Protein AF-A0A5P8WDQ5-F1 (afdb_monomer)

Nearest PDB structures (foldseek):
  5clv-assembly4_M  TM=6.589E-01  e=1.316E-01  Escherichia coli
  5cm3-assembly1_A  TM=6.752E-01  e=5.819E-01  Escherichia coli
  2h27-assembly2_D  TM=6.504E-01  e=6.190E-01  Escherichia coli K-12
  5cm3-assembly1_B  TM=6.984E-01  e=7.454E-01  Escherichia coli
  1hlv-assembly1_A  TM=7.072E-01  e=1.223E+00  Homo sapiens

Structure (mmCIF, N/CA/C/O backbone):
data_AF-A0A5P8WDQ5-F1
#
_entry.id   AF-A0A5P8WDQ5-F1
#
loop_
_atom_site.group_PDB
_atom_site.id
_atom_site.type_symbol
_atom_site.label_atom_id
_atom_site.label_alt_id
_atom_site.label_comp_id
_atom_site.label_asym_id
_atom_site.label_entity_id
_atom_site.label_seq_id
_atom_site.pdbx_PDB_ins_code
_atom_site.Cartn_x
_atom_site.Cartn_y
_atom_site.Cartn_z
_atom_site.occupancy
_atom_site.B_iso_or_equiv
_atom_site.auth_seq_id
_atom_site.auth_comp_id
_atom_site.auth_asym_id
_atom_site.auth_atom_id
_atom_site.pdbx_PDB_model_num
ATOM 1 N N . MET A 1 1 ? -7.477 -9.132 4.573 1.00 76.88 1 MET A N 1
ATOM 2 C CA . MET A 1 1 ? -6.893 -7.769 4.629 1.00 76.88 1 MET A CA 1
ATOM 3 C C . MET A 1 1 ? -7.953 -6.677 4.500 1.00 76.88 1 MET A C 1
ATOM 5 O O . MET A 1 1 ? -8.069 -5.884 5.421 1.00 76.88 1 MET A O 1
ATOM 9 N N . VAL A 1 2 ? -8.794 -6.675 3.457 1.00 83.62 2 VAL A N 1
ATOM 10 C CA . VAL A 1 2 ? -9.831 -5.634 3.236 1.00 83.62 2 VAL A CA 1
ATOM 11 C C . VAL A 1 2 ? -10.742 -5.389 4.450 1.00 83.62 2 VAL A C 1
ATOM 13 O O . VAL A 1 2 ? -10.948 -4.242 4.831 1.00 83.62 2 VAL A O 1
ATOM 16 N N . ARG A 1 3 ? -11.246 -6.446 5.108 1.00 84.44 3 ARG A N 1
ATOM 17 C CA . ARG A 1 3 ? -12.104 -6.320 6.307 1.00 84.44 3 ARG A CA 1
ATOM 18 C C . ARG A 1 3 ? -11.423 -5.579 7.467 1.00 84.44 3 ARG A C 1
ATOM 20 O O . ARG A 1 3 ? -12.078 -4.789 8.134 1.00 84.44 3 ARG A O 1
ATOM 27 N N . LEU A 1 4 ? -10.125 -5.809 7.676 1.00 84.12 4 LEU A N 1
ATOM 28 C CA . LEU A 1 4 ? -9.345 -5.156 8.736 1.00 84.12 4 LEU A CA 1
ATOM 29 C C . LEU A 1 4 ? -9.172 -3.668 8.436 1.00 84.12 4 LEU A C 1
ATOM 31 O O . LEU A 1 4 ? -9.446 -2.829 9.284 1.00 84.12 4 LEU A O 1
ATOM 35 N N . VAL A 1 5 ? -8.809 -3.342 7.193 1.00 84.12 5 VAL A N 1
ATOM 36 C CA . VAL A 1 5 ? -8.669 -1.951 6.748 1.00 84.12 5 VAL A CA 1
ATOM 37 C C . VAL A 1 5 ? -10.010 -1.220 6.849 1.00 84.12 5 VAL A C 1
ATOM 39 O O . VAL A 1 5 ? -10.060 -0.108 7.360 1.00 84.12 5 VAL A O 1
ATOM 42 N N . LYS A 1 6 ? -11.120 -1.862 6.459 1.00 85.25 6 LYS A N 1
ATOM 43 C CA . LYS A 1 6 ? -12.474 -1.313 6.648 1.00 85.25 6 LYS A CA 1
ATOM 44 C C . LYS A 1 6 ? -12.818 -1.068 8.119 1.00 85.25 6 LYS A C 1
ATOM 46 O O . LYS A 1 6 ? -13.490 -0.085 8.411 1.00 85.25 6 LYS A O 1
ATOM 51 N N . ALA A 1 7 ? -12.401 -1.941 9.034 1.00 84.50 7 ALA A N 1
ATOM 52 C CA . ALA A 1 7 ? -12.634 -1.750 10.465 1.00 84.50 7 ALA A CA 1
ATOM 53 C C . ALA A 1 7 ? -11.818 -0.569 11.021 1.00 84.50 7 ALA A C 1
ATOM 55 O O . ALA A 1 7 ? -12.353 0.248 11.765 1.00 84.50 7 ALA A O 1
ATOM 56 N N . GLU A 1 8 ? -10.555 -0.429 10.612 1.00 83.38 8 GLU A N 1
ATOM 57 C CA . GLU A 1 8 ? -9.699 0.689 11.029 1.00 83.38 8 GLU A CA 1
ATOM 58 C C . GLU A 1 8 ? -10.169 2.037 10.470 1.00 83.38 8 GLU A C 1
ATOM 60 O O . GLU A 1 8 ? -10.157 3.039 11.183 1.00 83.38 8 GLU A O 1
ATOM 65 N N . GLU A 1 9 ? -10.645 2.082 9.223 1.00 79.81 9 GLU A N 1
ATOM 66 C CA . GLU A 1 9 ? -11.225 3.309 8.667 1.00 79.81 9 GLU A CA 1
ATOM 67 C C . GLU A 1 9 ? -12.512 3.714 9.408 1.00 79.81 9 GLU A C 1
ATOM 69 O O . GLU A 1 9 ? -12.722 4.903 9.630 1.00 79.81 9 GLU A O 1
ATOM 74 N N . GLN A 1 10 ? -13.332 2.755 9.860 1.00 81.69 10 GLN A N 1
ATOM 75 C CA . GLN A 1 10 ? -14.541 3.025 10.655 1.00 81.69 10 GLN A CA 1
ATOM 76 C C . GLN A 1 10 ? -14.241 3.534 12.073 1.00 81.69 10 GLN A C 1
ATOM 78 O O . GLN A 1 10 ? -15.027 4.299 12.627 1.00 81.69 10 GLN A O 1
ATOM 83 N N . LYS A 1 11 ? -13.097 3.166 12.664 1.00 81.50 11 LYS A N 1
ATOM 84 C CA . LYS A 1 11 ? -12.676 3.672 13.984 1.00 81.50 11 LYS A CA 1
ATOM 85 C C . LYS A 1 11 ? -12.265 5.149 13.967 1.00 81.50 11 LYS A C 1
ATOM 87 O O . LYS A 1 11 ? -12.111 5.760 15.029 1.00 81.50 11 LYS A O 1
ATOM 92 N N . LYS A 1 12 ? -12.055 5.751 12.791 1.00 78.69 12 LYS A N 1
ATOM 93 C CA . LYS A 1 12 ? -11.606 7.144 12.682 1.00 78.69 12 LYS A CA 1
ATOM 94 C C . LYS A 1 12 ? -12.727 8.110 13.061 1.00 78.69 12 LYS A C 1
ATOM 96 O O . LYS A 1 12 ? -13.666 8.317 12.305 1.00 78.69 12 LYS A O 1
ATOM 101 N N . LYS A 1 13 ? -12.566 8.788 14.203 1.00 70.94 13 LYS A N 1
ATOM 102 C CA . LYS A 1 13 ? -13.510 9.809 14.703 1.00 70.94 13 LYS A CA 1
ATOM 103 C C . LYS A 1 13 ? -13.628 11.052 13.806 1.00 70.94 13 LYS A C 1
ATOM 105 O O . LYS A 1 13 ? -14.658 11.712 13.825 1.00 70.94 13 LYS A O 1
ATOM 110 N N . LYS A 1 14 ? -12.576 11.399 13.056 1.00 74.62 14 LYS A N 1
ATOM 111 C CA . LYS A 1 14 ? -12.558 12.520 12.100 1.00 74.62 14 LYS A CA 1
ATOM 112 C C . LYS A 1 14 ? -11.897 12.062 10.798 1.00 74.62 14 LYS A C 1
ATOM 114 O O . LYS A 1 14 ? -10.668 12.121 10.700 1.00 74.62 14 LYS A O 1
ATOM 119 N N . PRO A 1 15 ? -12.658 11.545 9.821 1.00 69.44 15 PRO A N 1
ATOM 120 C CA . PRO A 1 15 ? -12.094 11.258 8.513 1.00 69.44 15 PRO A CA 1
ATOM 121 C C . PRO A 1 15 ? -11.689 12.587 7.861 1.00 69.44 15 PRO A 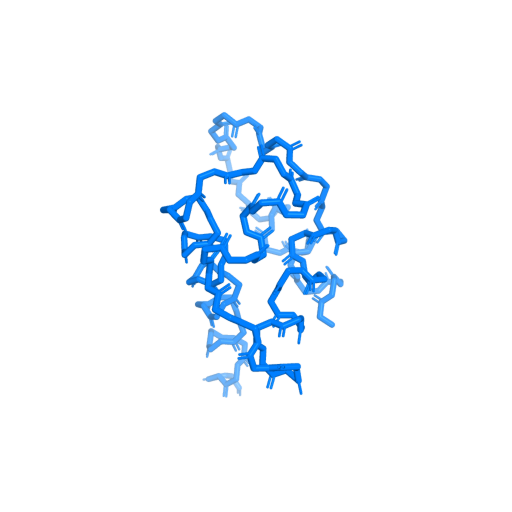C 1
ATOM 123 O O . PRO A 1 15 ? -12.472 13.531 7.814 1.00 69.44 15 PRO A O 1
ATOM 126 N N . GLY A 1 16 ? -10.433 12.683 7.419 1.00 76.06 16 GLY A N 1
ATOM 127 C CA . GLY A 1 16 ? -9.963 13.815 6.621 1.00 76.06 16 GLY A CA 1
ATOM 128 C C . GLY A 1 16 ? -10.525 13.761 5.196 1.00 76.06 16 GLY A C 1
ATOM 129 O O . GLY A 1 16 ? -11.623 13.264 4.957 1.00 76.06 16 GLY A O 1
ATOM 130 N N . ARG A 1 17 ? -9.745 14.226 4.213 1.00 77.62 17 ARG A N 1
ATOM 131 C CA . ARG A 1 17 ? -10.131 14.125 2.797 1.00 77.62 17 ARG A CA 1
ATOM 132 C C . ARG A 1 17 ? -10.421 12.661 2.420 1.00 77.62 17 ARG A C 1
ATOM 134 O O . ARG A 1 17 ? -9.576 11.805 2.704 1.00 77.62 17 ARG A O 1
ATOM 141 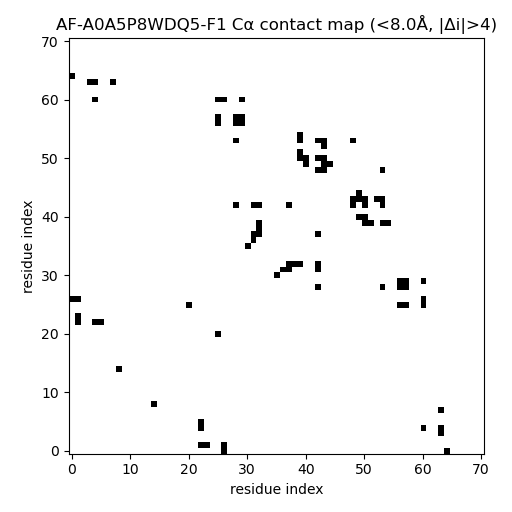N N . PRO A 1 18 ? -11.556 12.371 1.754 1.00 71.50 18 PRO A N 1
ATOM 142 C CA . PRO A 1 18 ? -11.850 11.019 1.309 1.00 71.50 18 PRO A CA 1
ATOM 143 C C . PRO A 1 18 ? -10.757 10.538 0.344 1.00 71.50 18 PRO A C 1
ATOM 145 O O . PRO A 1 18 ? -10.293 11.311 -0.506 1.00 71.50 18 PRO A O 1
ATOM 148 N N . PRO A 1 19 ? -10.301 9.284 0.478 1.00 73.31 19 PRO A N 1
ATOM 149 C CA . PRO A 1 19 ? -9.289 8.743 -0.412 1.00 73.31 19 PRO A CA 1
ATOM 150 C C . PRO A 1 19 ? -9.833 8.654 -1.842 1.00 73.31 19 PRO A C 1
ATOM 152 O O . PRO A 1 19 ? -10.983 8.284 -2.058 1.00 73.31 19 PRO A O 1
ATOM 155 N N . LYS A 1 20 ? -8.979 8.952 -2.829 1.00 77.38 20 LYS A N 1
ATOM 156 C CA . LYS A 1 20 ? -9.325 8.868 -4.261 1.00 77.38 20 LYS A CA 1
ATOM 157 C C . LYS A 1 20 ? -9.653 7.432 -4.708 1.00 77.38 20 LYS A C 1
ATOM 159 O O . LYS A 1 20 ? -10.304 7.243 -5.726 1.00 77.38 20 LYS A O 1
ATOM 164 N N . LEU A 1 21 ? -9.196 6.434 -3.951 1.00 84.25 21 LEU A N 1
ATOM 165 C CA . LEU A 1 21 ? -9.375 5.011 -4.228 1.00 84.25 21 LEU A CA 1
ATOM 166 C C . LEU A 1 21 ? -10.227 4.341 -3.155 1.00 84.25 21 LEU A C 1
ATOM 168 O O . LEU A 1 21 ? -10.025 4.588 -1.961 1.00 84.25 21 LEU A O 1
ATOM 172 N N . ILE A 1 22 ? -11.08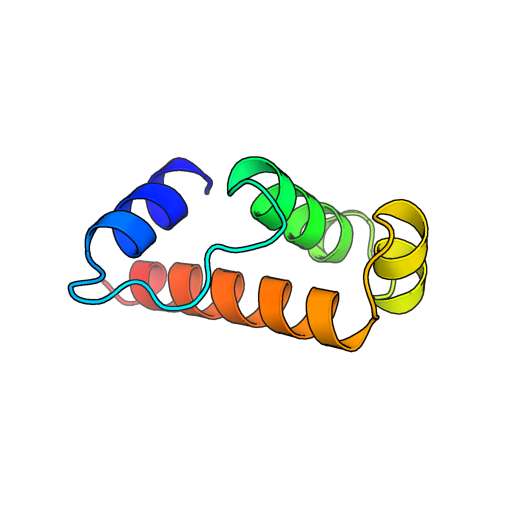9 3.418 -3.589 1.00 88.56 22 ILE A N 1
ATOM 173 C CA . ILE A 1 22 ? -11.791 2.488 -2.699 1.00 88.56 22 ILE A CA 1
ATOM 174 C C . ILE A 1 22 ? -10.791 1.618 -1.923 1.00 88.56 22 ILE A C 1
ATOM 176 O O . ILE A 1 22 ? -9.646 1.419 -2.341 1.00 88.56 22 ILE A O 1
ATOM 180 N N . ILE A 1 23 ? -11.222 1.102 -0.773 1.00 87.50 23 ILE A N 1
ATOM 181 C CA . ILE A 1 23 ? -10.359 0.353 0.153 1.00 87.50 23 ILE A CA 1
ATOM 182 C C . ILE A 1 23 ? -9.821 -0.925 -0.505 1.00 87.50 23 ILE A C 1
ATOM 184 O O . ILE A 1 23 ? -8.666 -1.292 -0.304 1.00 87.50 23 ILE A O 1
ATOM 188 N N . GLU A 1 24 ? -10.635 -1.578 -1.326 1.00 89.88 24 GLU A N 1
ATOM 189 C CA . GLU A 1 24 ? -10.284 -2.766 -2.100 1.00 89.88 24 GLU A CA 1
ATOM 190 C C . GLU A 1 24 ? -9.091 -2.498 -3.025 1.00 89.88 24 GLU A C 1
ATOM 192 O O . GLU A 1 24 ? -8.119 -3.251 -3.010 1.00 89.88 24 GLU A O 1
ATOM 197 N N . ASN A 1 25 ? -9.112 -1.374 -3.747 1.00 91.88 25 ASN A N 1
ATOM 198 C CA . ASN A 1 25 ? -8.040 -0.986 -4.664 1.00 91.88 25 ASN A CA 1
ATOM 199 C C . ASN A 1 25 ? -6.762 -0.603 -3.911 1.00 91.88 25 ASN A C 1
ATOM 201 O O . ASN A 1 25 ? -5.667 -0.922 -4.360 1.00 91.88 25 ASN A O 1
ATOM 205 N N . GLN A 1 26 ? -6.883 0.022 -2.734 1.00 90.25 26 GLN A N 1
ATOM 206 C CA . GLN A 1 26 ? -5.722 0.288 -1.874 1.00 90.25 26 GLN A CA 1
ATOM 207 C C . GLN A 1 26 ? -5.026 -1.014 -1.460 1.00 90.25 26 GLN A C 1
ATOM 209 O O . GLN A 1 26 ? -3.802 -1.094 -1.497 1.00 90.25 26 GLN A O 1
ATOM 214 N N . VAL A 1 27 ? -5.795 -2.049 -1.107 1.00 91.31 27 VAL A N 1
ATOM 215 C CA . VAL A 1 27 ? -5.239 -3.369 -0.775 1.00 91.31 27 VAL A CA 1
ATOM 216 C C . VAL A 1 27 ? -4.633 -4.040 -2.009 1.00 91.31 27 VAL A C 1
ATOM 218 O O . VAL A 1 27 ? -3.570 -4.644 -1.902 1.00 91.31 27 VAL A O 1
ATOM 221 N N . LEU A 1 28 ? -5.255 -3.905 -3.182 1.00 93.25 28 LEU A N 1
ATOM 222 C CA . LEU A 1 28 ? -4.733 -4.473 -4.427 1.00 93.25 28 LEU A CA 1
ATOM 223 C C . LEU A 1 28 ? -3.388 -3.853 -4.841 1.00 93.25 28 LEU A C 1
ATOM 225 O O . LEU A 1 28 ? -2.503 -4.567 -5.306 1.00 93.25 28 LEU A O 1
ATOM 229 N N . ILE A 1 29 ? -3.203 -2.547 -4.633 1.00 92.81 29 ILE A N 1
ATOM 230 C CA . ILE A 1 29 ? -1.921 -1.849 -4.839 1.00 92.81 29 ILE A CA 1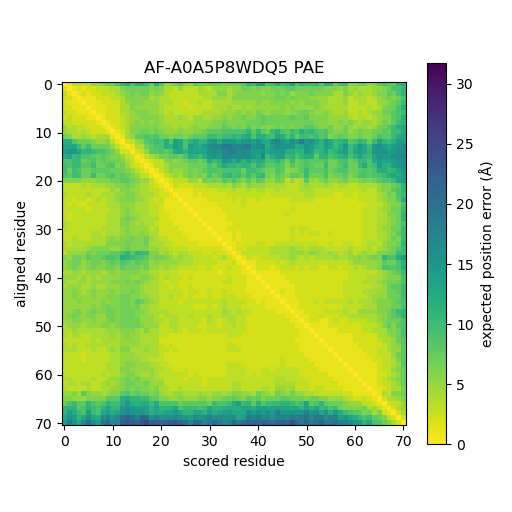
ATOM 231 C C . ILE A 1 29 ? -0.818 -2.454 -3.960 1.00 92.81 29 ILE A C 1
ATOM 233 O O . ILE A 1 29 ? 0.280 -2.727 -4.439 1.00 92.81 29 ILE A O 1
ATOM 237 N N . VAL A 1 30 ? -1.117 -2.712 -2.684 1.00 92.56 30 VAL A N 1
ATOM 238 C CA . VAL A 1 30 ? -0.153 -3.322 -1.752 1.00 92.56 30 VAL A CA 1
ATOM 239 C C . VAL A 1 30 ? 0.187 -4.754 -2.158 1.00 92.56 30 VAL A C 1
ATOM 241 O O . VAL A 1 30 ? 1.342 -5.160 -2.081 1.00 92.56 30 VAL A O 1
ATOM 244 N N . LEU A 1 31 ? -0.799 -5.520 -2.629 1.00 91.94 31 LEU A N 1
ATOM 245 C CA . LEU A 1 31 ? -0.568 -6.883 -3.100 1.00 91.94 31 LEU A CA 1
ATOM 246 C C . LEU A 1 31 ? 0.318 -6.918 -4.349 1.00 91.94 3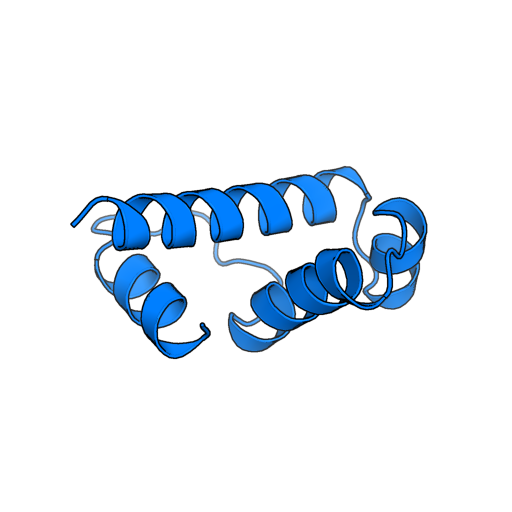1 LEU A C 1
ATOM 248 O O . LEU A 1 31 ? 1.230 -7.735 -4.385 1.00 91.94 31 LEU A O 1
ATOM 252 N N . GLN A 1 32 ? 0.115 -6.018 -5.314 1.00 92.19 32 GLN A N 1
ATOM 253 C CA . GLN A 1 32 ? 1.009 -5.884 -6.474 1.00 92.19 32 GLN A CA 1
ATOM 254 C C . GLN A 1 32 ? 2.444 -5.557 -6.039 1.00 92.19 32 GLN A C 1
ATOM 256 O O . GLN A 1 32 ? 3.401 -6.125 -6.560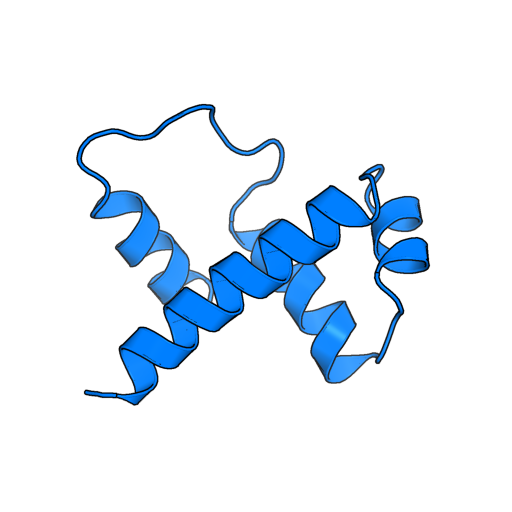 1.00 92.19 32 GLN A O 1
ATOM 261 N N . TYR A 1 33 ? 2.606 -4.694 -5.035 1.00 92.50 33 TYR A N 1
ATOM 262 C CA . TYR A 1 33 ? 3.924 -4.383 -4.489 1.00 92.50 33 TYR A CA 1
ATOM 263 C C . TYR A 1 33 ? 4.582 -5.601 -3.810 1.00 92.50 33 TYR A C 1
ATOM 265 O O . TYR A 1 33 ? 5.731 -5.918 -4.099 1.00 92.50 33 TYR A O 1
ATOM 273 N N . TRP A 1 34 ? 3.863 -6.328 -2.947 1.00 90.62 34 TRP A N 1
ATOM 274 C CA . TRP A 1 34 ? 4.433 -7.451 -2.188 1.00 90.62 34 TRP A CA 1
ATOM 275 C C . TRP A 1 34 ? 4.573 -8.763 -2.967 1.00 90.62 34 TRP A C 1
ATOM 277 O O . TRP A 1 34 ? 5.496 -9.526 -2.697 1.00 90.62 34 TRP A O 1
ATOM 287 N N . ARG A 1 35 ? 3.624 -9.090 -3.853 1.00 91.88 35 ARG A N 1
ATOM 288 C CA . ARG A 1 35 ? 3.588 -10.376 -4.575 1.00 91.88 35 ARG A CA 1
ATOM 289 C C . ARG A 1 35 ? 4.246 -10.298 -5.939 1.00 91.88 35 ARG A C 1
ATOM 291 O O . ARG A 1 35 ? 4.914 -11.248 -6.326 1.00 91.88 35 ARG A O 1
ATOM 298 N N . GLU A 1 36 ? 4.039 -9.201 -6.658 1.00 90.88 36 GLU A N 1
ATOM 299 C CA . GLU A 1 36 ? 4.548 -9.036 -8.024 1.00 90.88 36 GLU A CA 1
ATOM 300 C C . GLU A 1 36 ? 5.855 -8.237 -8.057 1.00 90.88 36 GLU A C 1
ATOM 302 O O . GLU A 1 36 ? 6.435 -8.071 -9.125 1.00 90.88 36 GLU A O 1
ATOM 307 N N . TYR A 1 37 ? 6.322 -7.739 -6.901 1.00 88.44 37 TYR A N 1
ATOM 308 C CA . TYR A 1 37 ? 7.536 -6.924 -6.765 1.00 88.44 37 TYR A CA 1
ATOM 309 C C . TYR A 1 37 ? 7.577 -5.726 -7.732 1.00 88.44 37 TYR A C 1
ATOM 311 O O . TYR A 1 37 ? 8.647 -5.230 -8.093 1.00 88.44 37 TYR 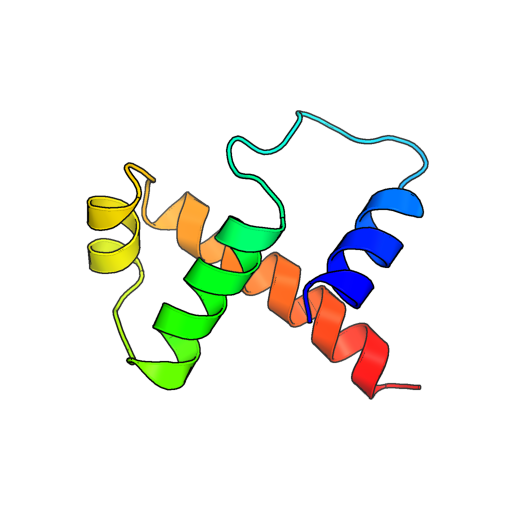A O 1
ATOM 319 N N . ARG A 1 38 ? 6.405 -5.228 -8.158 1.00 90.50 38 ARG A N 1
ATOM 320 C CA . ARG A 1 38 ? 6.306 -4.045 -9.018 1.00 90.50 38 ARG A CA 1
ATOM 321 C C . ARG A 1 38 ? 6.760 -2.810 -8.242 1.00 90.50 38 ARG A C 1
ATOM 323 O O . ARG A 1 38 ? 6.322 -2.567 -7.122 1.00 90.50 38 ARG A O 1
ATOM 330 N N . THR A 1 39 ? 7.600 -1.982 -8.855 1.00 93.69 39 THR A N 1
ATOM 331 C CA . THR A 1 39 ? 8.016 -0.696 -8.267 1.00 93.69 39 THR A CA 1
ATOM 332 C C . THR A 1 39 ? 6.833 0.266 -8.129 1.00 93.69 39 THR A C 1
ATOM 334 O O . THR A 1 39 ? 5.934 0.261 -8.975 1.00 93.69 39 THR A O 1
ATOM 337 N N . TYR A 1 40 ? 6.892 1.176 -7.153 1.00 93.00 40 TYR A N 1
ATOM 338 C CA . TYR A 1 40 ? 5.859 2.196 -6.937 1.00 93.00 40 TYR A CA 1
ATOM 339 C C . TYR A 1 40 ? 5.574 3.062 -8.166 1.00 93.00 40 TYR A C 1
ATOM 341 O O . TYR A 1 40 ? 4.422 3.429 -8.385 1.00 93.00 40 TYR A O 1
ATOM 349 N N . TYR A 1 41 ? 6.593 3.346 -8.982 1.00 93.00 41 TYR A N 1
ATOM 350 C CA . TYR A 1 41 ? 6.441 4.089 -10.230 1.00 93.00 41 TYR A CA 1
ATOM 351 C C . TYR A 1 41 ? 5.493 3.384 -11.213 1.00 93.00 41 TYR A C 1
ATOM 353 O O . TYR A 1 41 ? 4.476 3.953 -11.599 1.00 93.00 41 TYR A O 1
ATOM 361 N N . HIS A 1 42 ? 5.768 2.118 -11.547 1.00 93.06 42 HIS A N 1
ATOM 362 C CA . HIS A 1 42 ? 4.939 1.329 -12.467 1.00 93.06 42 HIS A CA 1
ATOM 363 C C . HIS A 1 42 ? 3.506 1.130 -11.950 1.00 93.06 42 HIS A C 1
ATOM 365 O O . HIS A 1 42 ? 2.552 1.277 -12.706 1.00 93.06 42 HIS A O 1
ATOM 371 N N . ILE A 1 43 ? 3.334 0.883 -10.647 1.00 93.94 43 ILE A N 1
ATOM 372 C CA . ILE A 1 43 ? 1.994 0.797 -10.043 1.00 93.94 43 ILE A CA 1
ATOM 373 C C . ILE A 1 43 ? 1.278 2.155 -10.124 1.00 93.94 43 ILE A C 1
ATOM 375 O O . ILE A 1 43 ? 0.078 2.218 -10.376 1.00 93.94 43 ILE A O 1
ATOM 379 N N . GLY A 1 44 ? 2.001 3.258 -9.925 1.00 92.44 44 GLY A N 1
ATOM 380 C CA . GLY A 1 44 ? 1.457 4.604 -10.078 1.00 92.44 44 GLY A CA 1
ATOM 381 C C . GLY A 1 44 ? 0.938 4.857 -11.491 1.00 92.44 44 GLY A C 1
ATOM 382 O O . GLY A 1 44 ? -0.177 5.357 -11.641 1.00 92.44 44 GLY A O 1
ATOM 383 N N . LEU A 1 45 ? 1.696 4.446 -12.512 1.00 93.50 45 LEU A N 1
ATOM 384 C CA . LEU A 1 45 ? 1.296 4.566 -13.915 1.00 93.50 45 LEU A CA 1
ATOM 385 C C . LEU A 1 45 ? 0.001 3.799 -14.215 1.00 93.50 45 LEU A C 1
ATOM 387 O O . LEU A 1 45 ? -0.937 4.398 -14.737 1.00 93.50 45 LEU A O 1
ATOM 391 N N . ASP A 1 46 ? -0.087 2.528 -13.814 1.00 91.81 46 ASP A N 1
ATOM 392 C CA . ASP A 1 46 ? -1.267 1.684 -14.065 1.00 91.81 46 ASP A CA 1
ATOM 393 C C . ASP A 1 46 ? -2.543 2.232 -13.401 1.00 91.81 46 ASP A C 1
ATOM 395 O O . ASP A 1 46 ? -3.645 2.102 -13.934 1.00 91.81 46 ASP A O 1
ATOM 399 N N . TRP A 1 47 ? -2.405 2.868 -12.234 1.00 90.50 47 TRP A N 1
ATOM 400 C CA . TRP A 1 47 ? -3.530 3.370 -11.437 1.00 90.50 47 TRP A CA 1
ATOM 401 C C . TRP A 1 47 ? -3.787 4.877 -11.590 1.00 90.50 47 TRP A C 1
ATOM 403 O O . TRP A 1 47 ? -4.682 5.419 -10.931 1.00 90.50 47 TRP A O 1
ATOM 413 N N . GLY A 1 48 ? -3.014 5.581 -12.423 1.00 91.69 48 GLY A N 1
ATOM 414 C CA . GLY A 1 48 ? -3.112 7.036 -12.584 1.00 91.69 48 GLY A CA 1
ATOM 415 C C . GLY A 1 48 ? -2.812 7.812 -11.291 1.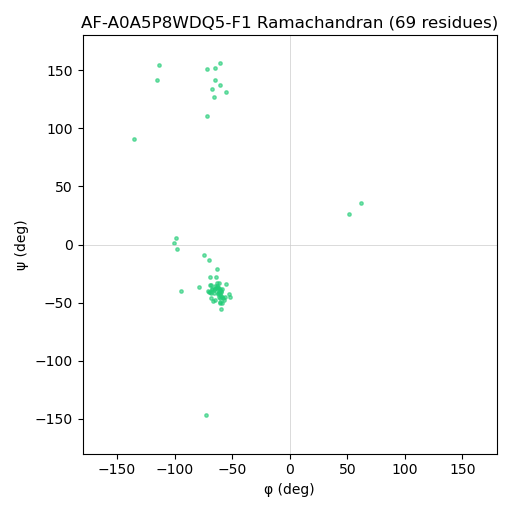00 91.69 48 GLY A C 1
ATOM 416 O O . GLY A 1 48 ? -3.454 8.827 -10.988 1.00 91.69 48 GLY A O 1
ATOM 417 N N . LEU A 1 49 ? -1.873 7.308 -10.490 1.00 90.44 49 LEU A N 1
ATOM 418 C CA . LEU A 1 49 ? -1.412 7.889 -9.232 1.00 90.44 49 LEU A CA 1
ATOM 419 C C . LEU A 1 49 ? 0.044 8.345 -9.336 1.00 90.44 49 LEU A C 1
ATOM 421 O O . LEU A 1 49 ? 0.842 7.785 -10.080 1.00 90.44 49 LEU A O 1
ATOM 425 N N . SER A 1 50 ? 0.423 9.326 -8.515 1.00 92.06 50 SER A N 1
ATOM 426 C CA . SER A 1 50 ? 1.840 9.623 -8.319 1.00 92.06 50 SER A CA 1
ATOM 427 C C . SER A 1 50 ? 2.512 8.532 -7.487 1.00 92.06 50 SER A C 1
ATOM 429 O O . SER A 1 50 ? 1.896 7.936 -6.599 1.00 92.06 50 SER A O 1
ATOM 431 N N . GLU A 1 51 ? 3.806 8.327 -7.714 1.00 91.88 51 GLU A N 1
ATOM 432 C CA . GLU A 1 51 ? 4.620 7.381 -6.947 1.00 91.88 51 GLU A CA 1
ATOM 433 C C . GLU A 1 51 ? 4.513 7.627 -5.432 1.00 91.88 51 GLU A C 1
ATOM 435 O O . GLU A 1 51 ? 4.304 6.707 -4.640 1.00 91.88 51 GLU A O 1
ATOM 440 N N . SER A 1 52 ? 4.542 8.896 -5.016 1.00 92.25 52 SER A N 1
ATOM 441 C CA . SER A 1 52 ? 4.394 9.275 -3.609 1.00 92.25 52 SER A CA 1
ATOM 442 C C . SER A 1 52 ? 3.025 8.894 -3.034 1.00 92.25 52 SER A C 1
ATOM 444 O O . SER A 1 52 ? 2.924 8.580 -1.848 1.00 92.25 52 SER A O 1
ATOM 446 N N . ALA A 1 53 ? 1.959 8.924 -3.841 1.00 91.25 53 ALA A N 1
ATOM 447 C CA . ALA A 1 53 ? 0.636 8.491 -3.401 1.00 91.25 53 ALA A CA 1
ATOM 448 C C . ALA A 1 53 ? 0.594 6.973 -3.182 1.00 91.25 53 ALA A C 1
ATOM 450 O O . ALA A 1 53 ? 0.053 6.531 -2.169 1.00 91.25 53 ALA A O 1
ATOM 451 N N . VAL A 1 54 ? 1.217 6.196 -4.074 1.00 93.19 54 VAL A N 1
ATOM 452 C CA . VAL A 1 54 ? 1.360 4.739 -3.925 1.00 93.19 54 VAL A CA 1
ATOM 453 C C . VAL A 1 54 ? 2.136 4.404 -2.651 1.00 93.19 54 VAL A C 1
ATOM 455 O O . VAL A 1 54 ? 1.641 3.641 -1.823 1.00 93.19 54 VAL A O 1
ATOM 458 N N . CYS A 1 55 ? 3.284 5.049 -2.429 1.00 92.94 55 CYS A N 1
ATOM 459 C CA . CYS A 1 55 ? 4.095 4.856 -1.225 1.00 92.94 55 CYS A CA 1
ATOM 460 C C . CYS A 1 55 ? 3.294 5.133 0.064 1.00 92.94 55 CYS A C 1
ATOM 462 O O . CYS A 1 55 ? 3.284 4.320 0.989 1.00 92.94 55 CYS A O 1
ATOM 464 N N . ARG A 1 56 ? 2.517 6.227 0.107 1.00 91.62 56 ARG A N 1
ATOM 465 C CA . ARG A 1 56 ? 1.637 6.541 1.252 1.00 91.62 56 ARG A CA 1
ATOM 466 C C . ARG A 1 56 ? 0.557 5.481 1.485 1.00 91.62 56 ARG A C 1
ATOM 468 O O . ARG A 1 56 ? 0.226 5.209 2.638 1.00 91.62 56 ARG A O 1
ATOM 475 N N . ILE A 1 57 ? -0.015 4.910 0.422 1.00 91.38 57 ILE A N 1
ATOM 476 C CA . ILE A 1 57 ? -1.029 3.848 0.526 1.00 91.38 57 ILE A CA 1
ATOM 477 C C . ILE A 1 57 ? -0.403 2.584 1.112 1.00 91.38 57 ILE A C 1
ATOM 479 O O . ILE A 1 57 ? -0.945 2.039 2.073 1.00 91.38 57 ILE A O 1
ATOM 483 N N . VAL A 1 58 ? 0.743 2.159 0.578 1.00 91.38 58 VAL A N 1
ATOM 484 C CA . VAL A 1 58 ? 1.455 0.965 1.052 1.00 91.38 58 VAL A CA 1
ATOM 485 C C . VAL A 1 58 ? 1.820 1.116 2.525 1.00 91.38 58 VAL A C 1
ATOM 487 O O . VAL A 1 58 ? 1.406 0.293 3.339 1.00 91.38 58 VAL A O 1
ATOM 490 N N . TYR A 1 59 ? 2.434 2.242 2.896 1.00 91.38 59 TYR A N 1
ATOM 491 C CA . TYR A 1 59 ? 2.800 2.537 4.281 1.00 91.38 59 TYR A CA 1
ATOM 492 C C . TYR A 1 59 ? 1.593 2.564 5.237 1.00 91.38 59 TYR A C 1
ATOM 494 O O . TYR A 1 59 ? 1.648 2.054 6.357 1.00 91.38 59 TYR A O 1
ATOM 502 N N . LYS A 1 60 ? 0.458 3.134 4.806 1.00 88.88 60 LYS A N 1
ATOM 503 C CA . LYS A 1 60 ? -0.783 3.153 5.600 1.00 88.88 60 LYS A CA 1
ATOM 504 C C . LYS A 1 60 ? -1.275 1.735 5.899 1.00 88.88 60 LYS A C 1
ATOM 506 O O . LYS A 1 60 ? -1.657 1.447 7.031 1.00 88.88 60 LYS A O 1
ATOM 511 N N . ILE A 1 61 ? -1.298 0.870 4.889 1.00 89.00 61 ILE A N 1
ATOM 512 C CA . ILE A 1 61 ? -1.792 -0.506 5.011 1.00 89.00 61 ILE A CA 1
ATOM 513 C C . ILE A 1 61 ? -0.818 -1.359 5.829 1.00 89.00 61 ILE A C 1
ATOM 515 O O . ILE A 1 61 ? -1.258 -2.121 6.687 1.00 89.00 61 ILE A O 1
ATOM 519 N N . GLU A 1 62 ? 0.488 -1.177 5.637 1.00 89.38 62 GLU A N 1
ATOM 520 C CA . GLU A 1 62 ? 1.537 -1.801 6.449 1.00 89.38 62 GLU A CA 1
ATOM 521 C C . GLU A 1 62 ? 1.386 -1.474 7.931 1.00 89.38 62 GLU A C 1
ATOM 523 O O . GLU A 1 62 ? 1.382 -2.380 8.762 1.00 89.38 62 GLU A O 1
ATOM 528 N N . ASN A 1 63 ? 1.175 -0.202 8.268 1.00 89.06 63 ASN A N 1
ATOM 529 C CA . ASN A 1 63 ? 0.948 0.210 9.651 1.00 89.06 63 ASN A CA 1
ATOM 530 C C . ASN A 1 63 ? -0.310 -0.420 10.254 1.00 89.06 63 ASN A C 1
ATOM 532 O O . ASN A 1 63 ? -0.281 -0.864 11.401 1.00 89.06 63 ASN A O 1
ATOM 536 N N . ILE A 1 64 ? -1.397 -0.507 9.481 1.00 86.00 64 ILE A N 1
ATOM 537 C CA . ILE A 1 64 ? -2.629 -1.179 9.915 1.00 86.00 64 ILE A CA 1
ATOM 538 C C . ILE A 1 64 ? -2.366 -2.665 10.201 1.00 86.00 64 ILE A C 1
ATOM 540 O O . ILE A 1 64 ? -2.804 -3.180 11.228 1.00 86.00 64 ILE A O 1
ATOM 544 N N . LEU A 1 65 ? -1.642 -3.368 9.324 1.00 83.38 65 LEU A N 1
ATOM 545 C CA . LEU A 1 65 ? -1.344 -4.788 9.529 1.00 83.38 65 LEU A CA 1
ATOM 546 C C . LEU A 1 65 ? -0.365 -5.024 10.684 1.00 83.38 65 LEU A C 1
ATOM 548 O O . LEU A 1 65 ? -0.574 -5.950 11.468 1.00 83.38 65 LEU A O 1
ATOM 552 N N . ASN A 1 66 ? 0.674 -4.199 10.814 1.00 80.38 66 ASN A N 1
ATOM 553 C CA . ASN A 1 66 ? 1.638 -4.304 11.908 1.00 80.38 66 ASN A CA 1
ATOM 554 C C . ASN A 1 66 ? 0.988 -4.055 13.271 1.00 80.38 66 ASN A C 1
ATOM 556 O O . ASN A 1 66 ? 1.345 -4.725 14.236 1.00 80.38 66 ASN A O 1
ATOM 560 N N . PHE A 1 67 ? 0.012 -3.148 13.351 1.00 68.50 67 PHE A N 1
ATOM 561 C CA . PHE A 1 67 ? -0.762 -2.939 14.573 1.00 68.50 67 PHE A CA 1
ATOM 562 C C . PHE A 1 67 ? -1.546 -4.197 14.978 1.00 68.50 67 PHE A C 1
ATOM 564 O O . PHE A 1 67 ? -1.526 -4.585 16.141 1.00 68.50 67 PHE A O 1
ATOM 571 N N . VAL A 1 68 ? -2.175 -4.879 14.014 1.00 62.88 68 VAL A N 1
ATOM 572 C CA . VAL A 1 68 ? -2.945 -6.111 14.272 1.00 62.88 68 VAL A CA 1
ATOM 573 C C . VAL A 1 68 ? -2.049 -7.279 14.688 1.00 62.88 68 VAL A C 1
ATOM 575 O O . VAL A 1 68 ? -2.456 -8.086 15.511 1.00 62.88 68 VAL A O 1
ATOM 578 N N . LYS A 1 69 ? -0.830 -7.379 14.147 1.00 61.53 69 LYS A N 1
ATOM 579 C CA . LYS A 1 69 ? 0.096 -8.490 14.429 1.00 61.53 69 LYS A CA 1
ATOM 580 C C . LYS A 1 69 ? 0.755 -8.412 15.816 1.00 61.53 69 LYS A C 1
ATOM 582 O O . LYS A 1 69 ? 1.463 -9.336 16.199 1.00 61.53 69 LYS A O 1
ATOM 587 N N . LYS A 1 70 ? 0.583 -7.289 16.521 1.00 56.50 70 LYS A N 1
ATOM 588 C CA . LYS A 1 70 ? 1.180 -7.008 17.836 1.00 56.50 70 LYS A CA 1
ATOM 589 C C . LYS A 1 70 ? 0.216 -7.264 19.009 1.00 56.50 70 LYS A C 1
ATOM 591 O O . LYS A 1 70 ? 0.567 -6.945 20.142 1.00 56.50 70 LYS A O 1
ATOM 596 N N . ILE A 1 71 ? -0.970 -7.802 18.720 1.00 47.47 71 ILE A N 1
ATOM 597 C CA . ILE A 1 71 ? -1.972 -8.321 19.666 1.00 47.47 71 ILE A CA 1
ATOM 598 C C . ILE A 1 71 ? -1.898 -9.845 19.614 1.00 47.47 71 ILE A C 1
ATOM 600 O O . ILE A 1 71 ? -1.956 -10.460 20.697 1.00 47.47 71 ILE A O 1
#

Mean predicted aligned error: 5.16 Å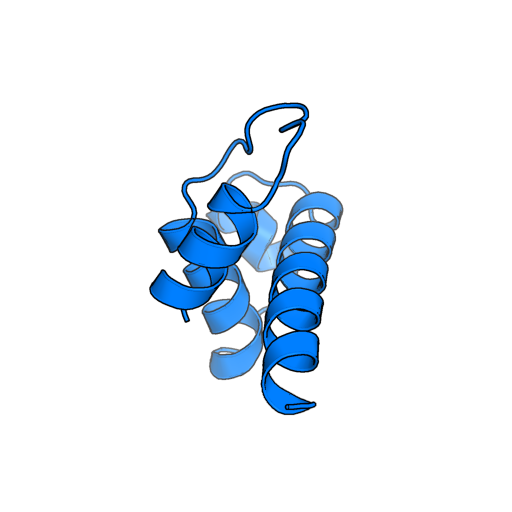

Foldseek 3Di:
DLVLQVVVCVPDPDDDPDDPDDSVVLVVLLCCCPPVVDQLPVSCVVVVHDSVVSVVSNVVVVVSVVVVVVD

Organism: NCBI:txid2653204

Solvent-accessible surface area (backbone atoms only — not comparable to full-atom values): 4268 Å² total; per-residue (Å²): 111,61,70,58,54,54,51,56,61,67,69,48,91,73,78,71,84,80,70,96,59,58,68,63,56,51,52,50,54,38,44,41,39,74,75,68,64,49,52,47,56,62,54,8,63,78,68,79,44,53,40,71,56,43,50,54,47,40,53,52,53,48,51,55,50,55,59,62,74,74,112

Sequence (71 aa):
MVRLVKAEEQKKKKPGRPPKLIIENQVLIVLQYWREYRTYYHIGLDWGLSESAVCRIVYKIENILNFVKKI

Radius of gyration: 12.29 Å; Cα contacts (8 Å, |Δi|>4): 49; chains: 1; bounding box: 23×24×34 Å

Secondary structure (DSSP, 8-state):
-HHHHHHHHHT-SS--SPPSS-HHHHHHHHHHHHHS---HHHHHHHHT--HHHHHHHHHHHHHHHHHHTT-

pLDDT: mean 85.2, std 9.65, range [47.47, 93.94]

InterPro domains:
  IPR027805 Transposase, Helix-turn-helix domain [PF13613] (20-66)